Protein AF-A0A651E9I0-F1 (afdb_monomer_lite)

Radius of gyration: 27.24 Å; chains: 1; bounding box: 56×34×89 Å

Secondary structure (DSSP, 8-state):
---THHHHHHHHHHHHHHHHHHHHHHHHHHHHHHHHT-HHHHHHHHHHHHHHHHHHHHT-HHHHHHHHHHHHHHHHHHHHHHHHHHHHHHHHHHHHHHHHHHHHHHHHS--B-TTS-B---PPPP-----

pLDDT: mean 81.78, std 15.3, range [46.28, 97.19]

Sequence (130 aa):
MPDARTGGDARASDAASRLADDILEALDLERALALDGAFEALGDLAAARDRQVESLLALGLGAARRLGPRLDAIREAAARNMALMQAALDGAAAGRRRVREIATARESLTGYDAAGAPRIHAAPAAGRRA

Structure (mmCIF, N/CA/C/O backbone):
data_AF-A0A651E9I0-F1
#
_entry.id   AF-A0A651E9I0-F1
#
loop_
_atom_site.group_PDB
_atom_site.id
_atom_site.type_symbol
_atom_site.label_atom_id
_atom_site.label_alt_id
_atom_site.label_comp_id
_atom_site.label_asym_id
_atom_site.label_entity_id
_atom_site.label_seq_id
_atom_site.pdbx_PDB_ins_code
_atom_site.Cartn_x
_atom_site.Cartn_y
_atom_site.Cartn_z
_atom_site.occupancy
_atom_site.B_iso_or_equiv
_atom_site.auth_seq_id
_atom_site.auth_comp_id
_atom_site.auth_asym_id
_atom_site.auth_atom_id
_atom_site.pdbx_PDB_model_num
ATOM 1 N N . MET A 1 1 ? -27.326 0.682 40.668 1.00 50.19 1 MET A N 1
ATOM 2 C CA . MET A 1 1 ? -27.756 0.745 39.256 1.00 50.19 1 MET A CA 1
ATOM 3 C C . MET A 1 1 ? -26.499 0.802 38.401 1.00 50.19 1 MET A C 1
ATOM 5 O O . MET A 1 1 ? -25.892 1.864 38.356 1.00 50.19 1 MET A O 1
ATOM 9 N N . PRO A 1 2 ? -26.020 -0.327 37.851 1.00 50.12 2 PRO A N 1
ATOM 10 C CA . PRO A 1 2 ? -24.872 -0.328 36.952 1.00 50.12 2 PRO A CA 1
ATOM 11 C C . PRO A 1 2 ? -25.291 0.295 35.616 1.00 50.12 2 PRO A C 1
ATOM 13 O O . PRO A 1 2 ? -26.323 -0.064 35.053 1.00 50.12 2 PRO A O 1
ATOM 16 N N . ASP A 1 3 ? -24.509 1.267 35.165 1.00 51.97 3 ASP A N 1
ATOM 17 C CA . ASP A 1 3 ? -24.787 2.119 34.014 1.00 51.97 3 ASP A CA 1
ATOM 18 C C . ASP A 1 3 ? -24.648 1.320 32.702 1.00 51.97 3 ASP A C 1
ATOM 20 O O . ASP A 1 3 ? -23.595 0.750 32.413 1.00 51.97 3 ASP A O 1
ATOM 24 N N . ALA A 1 4 ? -25.710 1.246 31.895 1.00 58.62 4 ALA A N 1
ATOM 25 C CA . ALA A 1 4 ? -25.736 0.479 30.642 1.00 58.62 4 ALA A CA 1
ATOM 26 C C . ALA A 1 4 ? -24.792 1.048 29.558 1.00 58.62 4 ALA A C 1
ATOM 28 O O . ALA A 1 4 ? -24.522 0.390 28.553 1.00 58.62 4 ALA A O 1
ATOM 29 N N . ARG A 1 5 ? -24.264 2.263 29.764 1.00 57.91 5 ARG A N 1
ATOM 30 C CA . ARG A 1 5 ? -23.379 2.963 28.822 1.00 57.91 5 ARG A CA 1
ATOM 31 C C . ARG A 1 5 ? -21.973 2.364 28.745 1.00 57.91 5 ARG A C 1
ATOM 33 O O . ARG A 1 5 ? -21.380 2.349 27.672 1.00 57.91 5 ARG A O 1
ATOM 40 N N . THR A 1 6 ? -21.463 1.782 29.829 1.00 61.62 6 THR A N 1
ATOM 41 C CA . THR A 1 6 ? -20.077 1.281 29.894 1.00 61.62 6 THR A CA 1
ATOM 42 C C . THR A 1 6 ? -19.831 0.063 28.995 1.00 61.62 6 THR A C 1
ATOM 44 O O . THR A 1 6 ? -18.715 -0.147 28.526 1.00 61.62 6 THR A O 1
ATOM 47 N N . GLY A 1 7 ? -20.867 -0.739 28.720 1.00 62.53 7 GLY A N 1
ATOM 48 C CA . GLY A 1 7 ? -20.760 -1.922 27.856 1.00 62.53 7 GLY A CA 1
ATOM 49 C C . GLY A 1 7 ? -20.753 -1.611 26.353 1.00 62.53 7 GLY A C 1
ATOM 50 O O . GLY A 1 7 ? -20.168 -2.370 25.579 1.00 62.53 7 GLY A O 1
ATOM 51 N N . GLY A 1 8 ? -21.375 -0.502 25.936 1.00 69.62 8 GLY A N 1
ATOM 52 C CA . GLY A 1 8 ? -21.400 -0.064 24.535 1.00 69.62 8 GLY A CA 1
ATOM 53 C C . GLY A 1 8 ? -20.032 0.429 24.062 1.00 69.62 8 GLY A C 1
ATOM 54 O O . GLY A 1 8 ? -19.540 -0.004 23.020 1.00 69.62 8 GLY A O 1
ATOM 55 N N . ASP A 1 9 ? -19.373 1.240 24.890 1.00 73.88 9 ASP A N 1
ATOM 56 C CA . ASP A 1 9 ? -18.061 1.816 24.583 1.00 73.88 9 ASP A CA 1
ATOM 57 C C . ASP A 1 9 ? -16.948 0.762 24.502 1.00 73.88 9 ASP A C 1
ATOM 59 O O . ASP A 1 9 ? -16.015 0.901 23.709 1.00 73.88 9 ASP A O 1
ATOM 63 N N . ALA A 1 10 ? -17.040 -0.309 25.298 1.00 76.94 10 ALA A N 1
ATOM 64 C CA . ALA A 1 10 ? -16.073 -1.406 25.266 1.00 76.94 10 ALA A CA 1
ATOM 65 C C . ALA A 1 10 ? -16.145 -2.186 23.941 1.00 76.94 10 ALA A C 1
ATOM 67 O O . ALA A 1 10 ? -15.128 -2.381 23.282 1.00 76.94 10 ALA A O 1
ATOM 68 N N . ARG A 1 11 ? -17.354 -2.548 23.490 1.00 79.19 11 ARG A N 1
ATOM 69 C CA . ARG A 1 11 ? -17.548 -3.274 22.221 1.00 79.19 11 ARG A CA 1
ATOM 70 C C . ARG A 1 11 ? -17.141 -2.447 21.004 1.00 79.19 11 ARG A C 1
ATOM 72 O O . ARG A 1 11 ? -16.549 -2.993 20.076 1.00 79.19 11 ARG A O 1
ATOM 79 N N . ALA A 1 12 ? -17.441 -1.147 21.015 1.00 79.69 12 ALA A N 1
ATOM 80 C CA . ALA A 1 12 ? -17.007 -0.230 19.965 1.00 79.69 12 ALA A CA 1
ATOM 81 C C . ALA A 1 12 ? -15.473 -0.113 19.925 1.00 79.69 12 ALA A C 1
ATOM 83 O O . ALA A 1 12 ? -14.883 -0.157 18.850 1.00 79.69 12 ALA A O 1
ATOM 84 N N . SER A 1 13 ? -14.820 -0.044 21.091 1.00 81.44 13 SER A N 1
ATOM 85 C CA . SER A 1 13 ? -13.356 -0.017 21.198 1.00 81.44 13 SER A CA 1
ATOM 86 C C . SER A 1 13 ? -12.698 -1.305 20.684 1.00 81.44 13 SER A C 1
ATOM 88 O O . SER A 1 13 ? -11.675 -1.233 20.002 1.00 81.44 13 SER A O 1
ATOM 90 N N . ASP A 1 14 ? -13.277 -2.472 20.973 1.00 87.56 14 ASP A N 1
ATOM 91 C CA . ASP A 1 14 ? -12.774 -3.759 20.476 1.00 87.56 14 ASP A CA 1
ATOM 92 C C . ASP A 1 14 ? -12.940 -3.886 18.958 1.00 87.56 14 ASP A C 1
ATOM 94 O O . ASP A 1 14 ? -12.030 -4.338 18.265 1.00 87.56 14 ASP A O 1
ATOM 98 N N . ALA A 1 15 ? -14.091 -3.465 18.423 1.00 88.44 15 ALA A N 1
ATOM 99 C CA . ALA A 1 15 ? -14.330 -3.444 16.982 1.00 88.44 15 ALA A CA 1
ATOM 100 C C . ALA A 1 15 ? -13.349 -2.511 16.258 1.00 88.44 15 ALA A C 1
ATOM 102 O O . ALA A 1 15 ? -12.785 -2.891 15.237 1.00 88.44 15 ALA A O 1
ATOM 103 N N . ALA A 1 16 ? -13.094 -1.330 16.824 1.00 89.62 16 ALA A N 1
ATOM 104 C CA . ALA A 1 16 ? -12.146 -0.375 16.268 1.00 89.62 16 ALA A CA 1
ATOM 105 C C . ALA A 1 16 ? -10.698 -0.891 16.323 1.00 89.62 16 ALA A C 1
ATOM 107 O O . ALA A 1 16 ? -9.916 -0.635 15.412 1.00 89.62 16 ALA A O 1
ATOM 108 N N . SER A 1 17 ? -10.346 -1.643 17.371 1.00 90.69 17 SER A N 1
ATOM 109 C CA . SER A 1 17 ? -9.015 -2.250 17.497 1.00 90.69 17 SER A CA 1
ATOM 110 C C . SER A 1 17 ? -8.802 -3.339 16.451 1.00 90.69 17 SER A C 1
ATOM 112 O O . SER A 1 17 ? -7.770 -3.329 15.793 1.00 90.69 17 SER A O 1
ATOM 114 N N . ARG A 1 18 ? -9.804 -4.202 16.231 1.00 91.62 18 ARG A N 1
ATOM 115 C CA . ARG A 1 18 ? -9.767 -5.200 15.152 1.00 91.62 18 ARG A CA 1
ATOM 116 C C . ARG A 1 18 ? -9.627 -4.551 13.779 1.00 91.62 18 ARG A C 1
ATOM 118 O O . ARG A 1 18 ? -8.727 -4.914 13.046 1.00 91.62 18 ARG A O 1
ATOM 125 N N . LEU A 1 19 ? -10.433 -3.531 13.475 1.00 92.62 19 LEU A N 1
ATOM 126 C CA . LEU A 1 19 ? -10.318 -2.806 12.204 1.00 92.62 19 LEU A CA 1
ATOM 127 C C . LEU A 1 19 ? -8.932 -2.187 12.001 1.00 92.62 19 LEU A C 1
ATOM 129 O O . LEU A 1 19 ? -8.407 -2.211 10.895 1.00 92.62 19 LEU A O 1
ATOM 133 N N . ALA A 1 20 ? -8.339 -1.620 13.051 1.00 92.94 20 ALA A N 1
ATOM 134 C CA . ALA A 1 20 ? -6.997 -1.061 12.965 1.00 92.94 20 ALA A CA 1
ATOM 135 C C . ALA A 1 20 ? -5.932 -2.144 12.719 1.00 92.94 20 ALA A C 1
ATOM 137 O O . ALA A 1 20 ? -5.018 -1.918 11.929 1.00 92.94 20 ALA A O 1
ATOM 138 N N . ASP A 1 21 ? -6.065 -3.307 13.359 1.00 94.38 21 ASP A N 1
ATOM 139 C CA . ASP A 1 21 ? -5.177 -4.451 13.138 1.00 94.38 21 ASP A CA 1
ATOM 140 C C . ASP A 1 21 ? -5.347 -5.003 11.702 1.00 94.38 21 ASP A C 1
ATOM 142 O O . ASP A 1 21 ? -4.350 -5.219 11.014 1.00 94.38 21 ASP A O 1
ATOM 146 N N . ASP A 1 22 ? -6.581 -5.095 11.192 1.00 95.31 22 ASP A N 1
ATOM 147 C CA . ASP A 1 22 ? -6.866 -5.519 9.813 1.00 95.31 22 ASP A CA 1
ATOM 148 C C . ASP A 1 22 ? -6.275 -4.543 8.771 1.00 95.31 22 ASP A C 1
ATOM 150 O O . ASP A 1 22 ? -5.773 -4.960 7.727 1.00 95.31 22 ASP A O 1
ATOM 154 N N . ILE A 1 23 ? -6.312 -3.229 9.040 1.00 95.81 23 ILE A N 1
ATOM 155 C CA . ILE A 1 23 ? -5.696 -2.212 8.169 1.00 95.81 23 ILE A CA 1
ATOM 156 C C . ILE A 1 23 ? -4.173 -2.369 8.150 1.00 95.81 23 ILE A C 1
ATOM 158 O O . ILE A 1 23 ? -3.554 -2.227 7.095 1.00 95.81 23 ILE A O 1
ATOM 162 N N . LEU A 1 24 ? -3.554 -2.644 9.301 1.00 96.50 24 LEU A N 1
ATOM 163 C CA . LEU A 1 24 ? -2.112 -2.886 9.375 1.00 96.50 24 LEU A CA 1
ATOM 164 C C . LEU A 1 24 ? -1.717 -4.124 8.566 1.00 96.50 24 LEU A C 1
ATOM 166 O O . LEU A 1 24 ? -0.761 -4.057 7.794 1.00 96.50 24 LEU A O 1
ATOM 170 N N . GLU A 1 25 ? -2.480 -5.211 8.678 1.00 96.88 25 GLU A N 1
ATOM 171 C CA . GLU A 1 25 ? -2.260 -6.423 7.886 1.00 96.88 25 GLU A CA 1
ATOM 172 C C . GLU A 1 25 ? -2.414 -6.153 6.381 1.00 96.88 25 GLU A C 1
ATOM 174 O O . GLU A 1 25 ? -1.565 -6.564 5.586 1.00 96.88 25 GLU A O 1
ATOM 179 N N . ALA A 1 26 ? -3.436 -5.387 5.982 1.00 96.38 26 ALA A N 1
ATOM 180 C CA . ALA A 1 26 ? -3.614 -4.975 4.592 1.00 96.38 26 ALA A CA 1
ATOM 181 C C . ALA A 1 26 ? -2.416 -4.159 4.074 1.00 96.38 26 ALA A C 1
ATOM 183 O O . ALA A 1 26 ? -1.951 -4.392 2.960 1.00 96.38 26 ALA A O 1
ATOM 184 N N . LEU A 1 27 ? -1.865 -3.244 4.879 1.00 96.94 27 LEU A N 1
ATOM 185 C CA . LEU A 1 27 ? -0.674 -2.468 4.514 1.00 96.94 27 LEU A CA 1
ATOM 186 C C . LEU A 1 27 ? 0.585 -3.342 4.403 1.00 96.94 27 LEU A C 1
ATOM 188 O O . LEU A 1 27 ? 1.416 -3.115 3.520 1.00 96.94 27 LEU A O 1
ATOM 192 N N . ASP A 1 28 ? 0.747 -4.352 5.254 1.00 96.50 28 ASP A N 1
ATOM 193 C CA . ASP A 1 28 ? 1.861 -5.295 5.128 1.00 96.50 28 ASP A CA 1
ATOM 194 C C . ASP A 1 28 ? 1.732 -6.170 3.874 1.00 96.50 28 ASP A C 1
ATOM 196 O O . ASP A 1 28 ? 2.730 -6.408 3.182 1.00 96.50 28 ASP A O 1
ATOM 200 N N . LEU A 1 29 ? 0.511 -6.580 3.525 1.00 96.19 29 LEU A N 1
ATOM 201 C CA . LEU A 1 29 ? 0.236 -7.295 2.283 1.00 96.19 29 LEU A CA 1
ATOM 202 C C . LEU A 1 29 ? 0.482 -6.409 1.053 1.00 96.19 29 LEU A C 1
ATOM 204 O O . LEU A 1 29 ? 1.111 -6.862 0.097 1.00 96.19 29 LEU A O 1
ATOM 208 N N . GLU A 1 30 ? 0.078 -5.136 1.086 1.00 95.94 30 GLU A N 1
ATOM 209 C CA . GLU A 1 30 ? 0.399 -4.170 0.026 1.00 95.94 30 GLU A CA 1
ATOM 210 C C . GLU A 1 30 ? 1.903 -4.072 -0.193 1.00 95.94 30 GLU A C 1
ATOM 212 O O . GLU A 1 30 ? 2.371 -4.092 -1.330 1.00 95.94 30 GLU A O 1
ATOM 217 N N . ARG A 1 31 ? 2.680 -4.009 0.891 1.00 95.12 31 ARG A N 1
ATOM 218 C CA . ARG A 1 31 ? 4.139 -3.970 0.803 1.00 95.12 31 ARG A CA 1
ATOM 219 C C . ARG A 1 31 ? 4.694 -5.229 0.144 1.00 95.12 31 ARG A C 1
ATOM 221 O O . ARG A 1 31 ? 5.587 -5.122 -0.693 1.00 95.12 31 ARG A O 1
ATOM 228 N N . ALA A 1 32 ? 4.189 -6.404 0.513 1.00 95.19 32 ALA A N 1
ATOM 229 C CA . ALA A 1 32 ? 4.620 -7.668 -0.076 1.00 95.19 32 ALA A CA 1
ATOM 230 C C . ALA A 1 32 ? 4.320 -7.718 -1.584 1.00 95.19 32 ALA A C 1
ATOM 232 O O . ALA A 1 32 ? 5.218 -8.002 -2.373 1.00 95.19 32 ALA A O 1
ATOM 233 N N . LEU A 1 33 ? 3.102 -7.348 -1.990 1.00 93.25 33 LEU A N 1
ATOM 234 C CA . LEU A 1 33 ? 2.696 -7.296 -3.398 1.00 93.25 33 LEU A CA 1
ATOM 235 C C . LEU A 1 33 ? 3.499 -6.263 -4.200 1.00 93.25 33 LEU A C 1
ATOM 237 O O . LEU A 1 33 ? 3.875 -6.522 -5.341 1.00 93.25 33 LEU A O 1
ATOM 241 N N . ALA A 1 34 ? 3.802 -5.109 -3.600 1.00 91.19 34 ALA A N 1
ATOM 242 C CA . ALA A 1 34 ? 4.638 -4.078 -4.211 1.00 91.19 34 ALA A CA 1
ATOM 243 C C . ALA A 1 34 ? 6.049 -4.588 -4.523 1.00 91.19 34 ALA A C 1
ATOM 245 O O . ALA A 1 34 ? 6.592 -4.307 -5.590 1.00 91.19 34 ALA A O 1
ATOM 246 N N . LEU A 1 35 ? 6.639 -5.331 -3.583 1.00 92.88 35 LEU A N 1
ATOM 247 C CA . LEU A 1 35 ? 7.970 -5.917 -3.732 1.00 92.88 35 LEU A CA 1
ATOM 248 C C . LEU A 1 35 ? 7.985 -7.069 -4.742 1.00 92.88 35 LEU A C 1
ATOM 250 O O . LEU A 1 35 ? 8.985 -7.241 -5.434 1.00 92.88 35 LEU A O 1
ATOM 254 N N . ASP A 1 36 ? 6.887 -7.816 -4.848 1.00 93.00 36 ASP A N 1
ATOM 255 C CA . ASP A 1 36 ? 6.713 -8.896 -5.828 1.00 93.00 36 ASP A CA 1
ATOM 256 C C . ASP A 1 36 ? 6.363 -8.377 -7.240 1.00 93.00 36 ASP A C 1
ATOM 258 O O . ASP A 1 36 ? 6.433 -9.104 -8.227 1.00 93.00 36 ASP A O 1
ATOM 262 N N . GLY A 1 37 ? 6.006 -7.093 -7.366 1.00 89.06 37 GLY A N 1
ATOM 263 C CA . GLY A 1 37 ? 5.580 -6.489 -8.632 1.00 89.06 37 GLY A CA 1
ATOM 264 C C . GLY A 1 37 ? 4.162 -6.884 -9.063 1.00 89.06 37 GLY A C 1
ATOM 265 O O . GLY A 1 37 ? 3.785 -6.664 -10.216 1.00 89.06 37 GLY A O 1
ATOM 266 N N . ALA A 1 38 ? 3.357 -7.431 -8.151 1.00 91.62 38 ALA A N 1
ATOM 267 C CA . ALA A 1 38 ? 1.981 -7.864 -8.384 1.00 91.62 38 ALA A CA 1
ATOM 268 C C . ALA A 1 38 ? 0.993 -6.677 -8.357 1.00 91.62 38 ALA A C 1
ATOM 270 O O . ALA A 1 38 ? 0.073 -6.615 -7.540 1.00 91.62 38 ALA A O 1
ATOM 271 N N . PHE A 1 39 ? 1.190 -5.702 -9.254 1.00 85.94 39 PHE A N 1
ATOM 272 C CA . PHE A 1 39 ? 0.457 -4.429 -9.225 1.00 85.94 39 PHE A CA 1
ATOM 273 C C . PHE A 1 39 ? -1.047 -4.548 -9.493 1.00 85.94 39 PHE A C 1
ATOM 275 O O . PHE A 1 39 ? -1.807 -3.696 -9.041 1.00 85.94 39 PHE A O 1
ATOM 282 N N . GLU A 1 40 ? -1.493 -5.592 -10.191 1.00 88.00 40 GLU A N 1
ATOM 283 C CA . GLU A 1 40 ? -2.924 -5.831 -10.422 1.00 88.00 40 GLU A CA 1
ATOM 284 C C . GLU A 1 40 ? -3.655 -6.130 -9.103 1.00 88.00 40 GLU A C 1
ATOM 286 O O . GLU A 1 40 ? -4.686 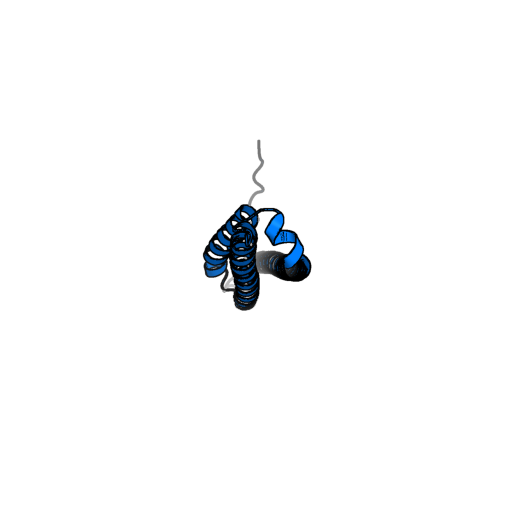-5.525 -8.817 1.00 88.00 40 GLU A O 1
ATOM 291 N N . ALA A 1 41 ? -3.065 -6.968 -8.244 1.00 89.75 41 ALA A N 1
ATOM 292 C CA . ALA A 1 41 ? -3.635 -7.334 -6.946 1.00 89.75 41 ALA A CA 1
ATOM 293 C C . ALA A 1 41 ? -3.667 -6.163 -5.942 1.00 89.75 41 ALA A C 1
ATOM 295 O O . ALA A 1 41 ? -4.480 -6.158 -5.016 1.00 89.75 41 ALA A O 1
ATOM 296 N N . LEU A 1 42 ? -2.818 -5.143 -6.128 1.00 89.44 42 LEU A N 1
ATOM 297 C CA . LEU A 1 42 ? -2.821 -3.939 -5.289 1.00 89.44 42 LEU A CA 1
ATOM 298 C C . LEU A 1 42 ? -4.096 -3.107 -5.450 1.00 89.44 42 LEU A C 1
ATOM 300 O O . LEU A 1 42 ? -4.507 -2.454 -4.494 1.00 89.44 42 LEU A O 1
ATOM 304 N N . GLY A 1 43 ? -4.714 -3.112 -6.636 1.00 88.69 43 GLY A N 1
ATOM 305 C CA . GLY A 1 43 ? -5.932 -2.339 -6.890 1.00 88.69 43 GLY A CA 1
ATOM 306 C C . GLY A 1 43 ? -7.103 -2.813 -6.029 1.00 88.69 43 GLY A C 1
ATOM 307 O O . GLY A 1 43 ? -7.752 -2.010 -5.356 1.00 88.69 43 GLY A O 1
ATOM 308 N N . ASP A 1 44 ? -7.319 -4.128 -5.993 1.00 90.62 44 ASP A N 1
ATOM 309 C CA . ASP A 1 44 ? -8.379 -4.745 -5.190 1.00 90.62 44 ASP A CA 1
ATOM 310 C C . ASP A 1 44 ? -8.126 -4.570 -3.686 1.00 90.62 44 ASP A C 1
ATOM 312 O O . ASP A 1 44 ? -9.050 -4.274 -2.919 1.00 90.62 44 ASP A O 1
ATOM 316 N N . LEU A 1 45 ? -6.863 -4.702 -3.267 1.00 93.19 45 LEU A N 1
ATOM 317 C CA . LEU A 1 45 ? -6.460 -4.541 -1.873 1.00 93.19 45 LEU A CA 1
ATOM 318 C C . LEU A 1 45 ? -6.645 -3.099 -1.383 1.00 93.19 45 LEU A C 1
ATOM 320 O O . LEU A 1 45 ? -7.198 -2.892 -0.302 1.00 93.19 45 LEU A O 1
ATOM 324 N N . ALA A 1 46 ? -6.281 -2.107 -2.200 1.00 90.06 46 ALA A N 1
ATOM 325 C CA . ALA A 1 46 ? -6.481 -0.697 -1.877 1.00 90.06 46 ALA A CA 1
ATOM 326 C C . ALA A 1 46 ? -7.968 -0.376 -1.656 1.00 90.06 46 ALA A C 1
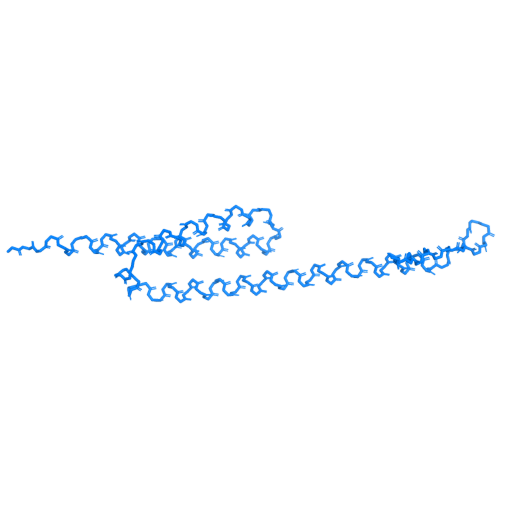ATOM 328 O O . ALA A 1 46 ? -8.324 0.251 -0.660 1.00 90.06 46 ALA A O 1
ATOM 329 N N . ALA A 1 47 ? -8.855 -0.880 -2.522 1.00 91.25 47 ALA A N 1
ATOM 330 C CA . ALA A 1 47 ? -10.296 -0.688 -2.367 1.00 91.25 47 ALA A CA 1
ATOM 331 C C . ALA A 1 47 ? -10.849 -1.351 -1.090 1.00 91.25 47 ALA A C 1
ATOM 333 O O . ALA A 1 47 ? -11.767 -0.827 -0.453 1.00 91.25 47 ALA A O 1
ATOM 334 N N . ALA A 1 48 ? -10.313 -2.511 -0.694 1.00 91.69 48 ALA A N 1
ATOM 335 C CA . ALA A 1 48 ? -10.683 -3.164 0.559 1.00 91.69 48 ALA A CA 1
ATOM 336 C C . ALA A 1 48 ? -10.221 -2.362 1.785 1.00 91.69 48 ALA A C 1
ATOM 338 O O . ALA A 1 48 ? -11.037 -2.103 2.673 1.00 91.69 48 ALA A O 1
ATOM 339 N N . ARG A 1 49 ? -8.963 -1.909 1.785 1.00 93.81 49 ARG A N 1
ATOM 340 C CA . ARG A 1 49 ? -8.383 -1.061 2.831 1.00 93.81 49 ARG A CA 1
ATOM 341 C C . ARG A 1 49 ? -9.161 0.243 2.996 1.00 93.81 49 ARG A C 1
ATOM 343 O O . ARG A 1 49 ? -9.483 0.620 4.119 1.00 93.81 49 ARG A O 1
ATOM 350 N N . ASP A 1 50 ? -9.533 0.903 1.902 1.00 93.25 50 ASP A N 1
ATOM 351 C CA . ASP A 1 50 ? -10.281 2.165 1.959 1.00 93.25 50 ASP A CA 1
ATOM 352 C C . ASP A 1 50 ? -11.644 1.979 2.651 1.00 93.25 50 ASP A C 1
ATOM 354 O O . ASP A 1 50 ? -12.025 2.780 3.503 1.00 93.25 50 ASP A O 1
ATOM 358 N N . ARG A 1 51 ? -12.340 0.858 2.404 1.00 93.94 51 ARG A N 1
ATOM 359 C CA . ARG A 1 51 ? -13.578 0.518 3.134 1.00 93.94 51 ARG A CA 1
ATOM 360 C C . ARG A 1 51 ? -13.348 0.294 4.630 1.00 93.94 51 ARG A C 1
ATOM 362 O O . ARG A 1 51 ? -14.214 0.644 5.435 1.00 93.94 51 ARG A O 1
ATOM 369 N N . GLN A 1 52 ? -12.218 -0.294 5.016 1.00 92.25 52 GLN A N 1
ATOM 370 C CA . GLN A 1 52 ? -11.868 -0.495 6.427 1.00 92.25 52 GLN A CA 1
ATOM 371 C C . GLN A 1 52 ? -11.557 0.837 7.114 1.00 92.25 52 GLN A C 1
ATOM 373 O O . GLN A 1 52 ? -12.012 1.060 8.235 1.00 92.25 52 GLN A O 1
ATOM 378 N N . VAL A 1 53 ? -10.854 1.745 6.431 1.00 91.06 53 VAL A N 1
ATOM 379 C CA . VAL A 1 53 ? -10.581 3.102 6.926 1.00 91.06 53 VAL A CA 1
ATOM 380 C C . VAL A 1 53 ? -11.884 3.877 7.119 1.00 91.06 53 VAL A C 1
ATOM 382 O O . VAL A 1 53 ? -12.103 4.423 8.197 1.00 91.06 53 VAL A O 1
ATOM 385 N N . GLU A 1 54 ? -12.787 3.862 6.139 1.00 92.62 54 GLU A N 1
ATOM 386 C CA . GLU A 1 54 ? -14.112 4.487 6.266 1.00 92.62 54 GLU A CA 1
ATOM 387 C C . GLU A 1 54 ? -14.915 3.893 7.435 1.00 92.62 54 GLU A C 1
ATOM 389 O O . GLU A 1 54 ? -15.508 4.617 8.238 1.00 92.62 54 GLU A O 1
ATOM 394 N N . SER A 1 55 ? -14.869 2.567 7.601 1.00 91.25 55 SER A N 1
ATOM 395 C CA . SER A 1 55 ? -15.515 1.883 8.729 1.00 91.25 55 SER A CA 1
ATOM 396 C C . SER A 1 55 ? -14.917 2.304 10.074 1.00 91.25 55 SER A C 1
ATOM 398 O O . SER A 1 55 ? -15.651 2.498 11.042 1.00 91.25 55 SER A O 1
ATOM 400 N N . LEU A 1 56 ? -13.595 2.486 10.141 1.00 88.62 56 LEU A N 1
ATOM 401 C CA . LEU A 1 56 ? -12.902 2.955 11.337 1.00 88.62 56 LEU A CA 1
ATOM 402 C C . LEU A 1 56 ? -13.283 4.404 11.676 1.00 88.62 56 LEU A C 1
ATOM 404 O O . LEU A 1 56 ? -13.514 4.718 12.844 1.00 88.62 56 LEU A O 1
ATOM 408 N N . LEU A 1 57 ? -13.400 5.273 10.668 1.00 87.31 57 LEU A N 1
ATOM 409 C CA . LEU A 1 57 ? -13.832 6.665 10.833 1.00 87.31 57 LEU A CA 1
ATOM 410 C C . LEU A 1 57 ? -15.286 6.758 11.321 1.00 87.31 57 LEU A C 1
ATOM 412 O O . LEU A 1 57 ? -15.594 7.582 12.187 1.00 87.31 57 LEU A O 1
ATOM 416 N N . ALA A 1 58 ? -16.163 5.874 10.838 1.00 89.19 58 ALA A N 1
ATOM 417 C CA . ALA A 1 58 ? -17.569 5.821 11.235 1.00 89.19 58 ALA A CA 1
ATOM 418 C C . ALA A 1 58 ? -17.787 5.443 12.716 1.00 89.19 58 ALA A C 1
ATOM 420 O O . ALA A 1 58 ? -18.819 5.794 13.289 1.00 89.19 58 ALA A O 1
ATOM 421 N N . LEU A 1 59 ? -16.820 4.780 13.368 1.00 83.31 59 LEU A N 1
ATOM 422 C CA . LEU A 1 59 ? -16.886 4.441 14.800 1.00 83.31 59 LEU A CA 1
ATOM 423 C C . LEU A 1 59 ? -16.700 5.657 15.732 1.00 83.31 59 LEU A C 1
ATOM 425 O O . LEU A 1 59 ? -16.977 5.565 16.930 1.00 83.31 59 LEU A O 1
ATOM 429 N N . GLY A 1 60 ? -16.284 6.807 15.193 1.00 75.75 60 GLY A N 1
ATOM 430 C CA . GLY A 1 60 ? -16.260 8.088 15.895 1.00 75.75 60 GLY A CA 1
ATOM 431 C C . GLY A 1 60 ? -15.100 8.296 16.882 1.00 75.75 60 GLY A C 1
ATOM 432 O O . GLY A 1 60 ? -14.284 7.421 17.175 1.00 75.75 60 GLY A O 1
ATOM 433 N N . LEU A 1 61 ? -15.031 9.515 17.431 1.00 67.19 61 LEU A N 1
ATOM 434 C CA . LEU A 1 61 ? -13.897 10.019 18.228 1.00 67.19 61 LEU A CA 1
ATOM 435 C C . LEU A 1 61 ? -13.686 9.297 19.575 1.00 67.19 61 LEU A C 1
ATOM 437 O O . LEU A 1 61 ? -12.592 9.356 20.139 1.00 67.19 61 LEU A O 1
ATOM 441 N N . GLY A 1 62 ? -14.708 8.612 20.099 1.00 67.88 62 GLY A N 1
ATOM 442 C CA . GLY A 1 62 ? -14.629 7.880 21.369 1.00 67.88 62 GLY A CA 1
ATOM 443 C C . GLY A 1 62 ? -13.687 6.672 21.316 1.00 67.88 62 GLY A C 1
ATOM 444 O O . GLY A 1 62 ? -12.964 6.410 22.280 1.00 67.88 62 GLY A O 1
ATOM 445 N N . ALA A 1 63 ? -13.628 5.983 20.173 1.00 69.19 63 ALA A N 1
ATOM 446 C CA . ALA A 1 63 ? -12.695 4.880 19.942 1.00 69.19 63 ALA A CA 1
ATOM 447 C C . ALA A 1 63 ? -11.266 5.380 19.646 1.00 69.19 63 ALA A C 1
ATOM 449 O O . ALA A 1 63 ? -10.288 4.759 20.064 1.00 69.19 63 ALA A O 1
ATOM 450 N N . ALA A 1 64 ? -11.136 6.549 19.008 1.00 64.62 64 ALA A N 1
ATOM 451 C CA . ALA A 1 64 ? -9.864 7.098 18.535 1.00 64.62 64 ALA A CA 1
ATOM 452 C C . ALA A 1 64 ? -8.821 7.327 19.646 1.00 64.62 64 ALA A C 1
ATOM 454 O O . ALA A 1 64 ? -7.631 7.100 19.433 1.00 64.62 64 ALA A O 1
ATOM 455 N N . ARG A 1 65 ? -9.239 7.710 20.864 1.00 70.94 65 ARG A N 1
ATOM 456 C CA . ARG A 1 65 ? -8.302 7.968 21.979 1.00 70.94 65 ARG A CA 1
ATOM 457 C C . ARG A 1 65 ? -7.504 6.737 22.408 1.00 70.94 65 ARG A C 1
ATOM 459 O O . ARG A 1 65 ? -6.361 6.877 22.829 1.00 70.94 65 ARG A O 1
ATOM 466 N N . ARG A 1 66 ? -8.099 5.545 22.313 1.00 76.88 66 ARG A N 1
ATOM 467 C CA . ARG A 1 66 ? -7.441 4.272 22.659 1.00 76.88 66 ARG A CA 1
ATOM 468 C C . ARG A 1 66 ? -6.654 3.674 21.493 1.00 76.88 66 ARG A C 1
ATOM 470 O O . ARG A 1 66 ? -5.838 2.784 21.706 1.00 76.88 66 ARG A O 1
ATOM 477 N N . LEU A 1 67 ? -6.861 4.195 20.286 1.00 84.38 67 LEU A N 1
ATOM 478 C CA . LEU A 1 67 ? -6.191 3.745 19.072 1.00 84.38 67 LEU A CA 1
ATOM 479 C C . LEU A 1 67 ? -4.922 4.527 18.735 1.00 84.38 67 LEU A C 1
ATOM 481 O O . LEU A 1 67 ? -4.264 4.147 17.778 1.00 84.38 67 LEU A O 1
ATOM 485 N N . GLY A 1 68 ? -4.550 5.564 19.494 1.00 86.44 68 GLY A N 1
ATOM 486 C CA . GLY A 1 68 ? -3.399 6.434 19.194 1.00 86.44 68 GLY A CA 1
ATOM 487 C C . GLY A 1 68 ? -2.158 5.690 18.671 1.00 86.44 68 GLY A C 1
ATOM 488 O O . GLY A 1 68 ? -1.779 5.922 17.525 1.00 86.44 68 GLY A O 1
ATOM 489 N N . PRO A 1 69 ? -1.606 4.712 19.420 1.00 89.75 69 PRO A N 1
ATOM 490 C CA . PRO A 1 69 ? -0.444 3.945 18.964 1.00 89.75 69 PRO A CA 1
ATOM 491 C C . PRO A 1 69 ? -0.668 3.176 17.652 1.00 89.75 69 PRO A C 1
ATOM 493 O O . PRO A 1 69 ? 0.237 3.076 16.830 1.00 89.75 69 PRO A O 1
ATOM 496 N N . ARG A 1 70 ? -1.876 2.641 17.430 1.00 91.50 70 ARG A N 1
ATOM 497 C CA . ARG A 1 70 ? -2.223 1.927 16.191 1.00 91.50 70 ARG A CA 1
ATOM 498 C C . ARG A 1 70 ? -2.382 2.881 15.014 1.00 91.50 70 ARG A C 1
ATOM 500 O O . ARG A 1 70 ? -1.941 2.562 13.921 1.00 91.50 70 ARG A O 1
ATOM 507 N N . LEU A 1 71 ? -2.974 4.054 15.227 1.00 90.56 71 LEU A N 1
ATOM 508 C CA . LEU A 1 71 ? -3.097 5.082 14.192 1.00 90.56 71 LEU A CA 1
ATOM 509 C C . LEU A 1 71 ? -1.723 5.610 13.768 1.00 90.56 71 LEU A C 1
ATOM 511 O O . LEU A 1 71 ? -1.489 5.809 12.577 1.00 90.56 71 LEU A O 1
ATOM 515 N N . ASP A 1 72 ? -0.804 5.782 14.721 1.00 92.88 72 ASP A N 1
ATOM 516 C CA . ASP A 1 72 ? 0.586 6.117 14.417 1.00 92.88 72 ASP A CA 1
ATOM 517 C C . ASP A 1 72 ? 1.259 5.001 13.602 1.00 92.88 72 ASP A C 1
ATOM 519 O O . ASP A 1 72 ? 1.865 5.289 12.570 1.00 92.88 72 ASP A O 1
ATOM 523 N N . ALA A 1 73 ? 1.072 3.733 13.985 1.00 94.62 73 ALA A N 1
ATOM 524 C CA . ALA A 1 73 ? 1.591 2.592 13.230 1.00 94.62 73 ALA A CA 1
ATOM 525 C C . ALA A 1 73 ? 1.019 2.515 11.801 1.00 94.62 73 ALA A C 1
ATOM 527 O O . ALA A 1 73 ? 1.775 2.302 10.851 1.00 94.62 73 ALA A O 1
ATOM 528 N N . ILE A 1 74 ? -0.289 2.748 11.627 1.00 94.75 74 ILE A N 1
ATOM 529 C CA . ILE A 1 74 ? -0.954 2.805 10.314 1.00 94.75 74 ILE A CA 1
ATOM 530 C C . ILE A 1 74 ? -0.347 3.928 9.472 1.00 94.75 74 ILE A C 1
ATOM 532 O O . ILE A 1 74 ? 0.003 3.709 8.312 1.00 94.75 74 ILE A O 1
ATOM 536 N N . ARG A 1 75 ? -0.166 5.123 10.052 1.00 94.88 75 ARG A N 1
ATOM 537 C CA . ARG A 1 75 ? 0.443 6.267 9.360 1.00 94.88 75 ARG A CA 1
ATOM 538 C C . ARG A 1 75 ? 1.861 5.947 8.896 1.00 94.88 75 ARG A C 1
ATOM 540 O O . ARG A 1 75 ? 2.214 6.250 7.758 1.00 94.88 75 ARG A O 1
ATOM 547 N N . GLU A 1 76 ? 2.676 5.346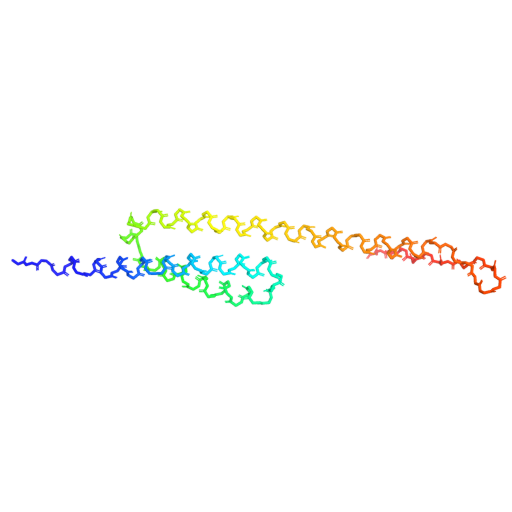 9.756 1.00 97.19 76 GLU A N 1
ATOM 548 C CA . GLU A 1 76 ? 4.044 4.965 9.408 1.00 97.19 76 GLU A CA 1
ATOM 549 C C . GLU A 1 76 ? 4.087 3.884 8.324 1.00 97.19 76 GLU A C 1
ATOM 551 O O . GLU A 1 76 ? 4.877 3.991 7.385 1.00 97.19 76 GLU A O 1
ATOM 556 N N . ALA A 1 77 ? 3.234 2.861 8.418 1.00 95.38 77 ALA A N 1
ATOM 557 C CA . ALA A 1 77 ? 3.135 1.806 7.414 1.00 95.38 77 ALA A CA 1
ATOM 558 C C . ALA A 1 77 ? 2.705 2.358 6.048 1.00 95.38 77 ALA A C 1
ATOM 560 O O . ALA A 1 77 ? 3.372 2.101 5.044 1.00 95.38 77 ALA A O 1
ATOM 561 N N . ALA A 1 78 ? 1.678 3.208 6.018 1.00 94.88 78 ALA A N 1
ATOM 562 C CA . ALA A 1 78 ? 1.233 3.880 4.803 1.00 94.88 78 ALA A CA 1
ATOM 563 C C . ALA A 1 78 ? 2.336 4.764 4.194 1.00 94.88 78 ALA A C 1
ATOM 565 O O . ALA A 1 78 ? 2.567 4.722 2.986 1.00 94.88 78 ALA A O 1
ATOM 566 N N . ALA A 1 79 ? 3.072 5.520 5.018 1.00 96.25 79 ALA A N 1
ATOM 567 C CA . ALA A 1 79 ? 4.176 6.356 4.549 1.00 96.25 79 ALA A CA 1
ATOM 568 C C . ALA A 1 79 ? 5.309 5.529 3.917 1.00 96.25 79 ALA A C 1
ATOM 570 O O . ALA A 1 79 ? 5.826 5.900 2.860 1.00 96.25 79 ALA A O 1
ATOM 571 N N . ARG A 1 80 ? 5.667 4.385 4.521 1.00 95.88 80 ARG A N 1
ATOM 572 C CA . ARG A 1 80 ? 6.660 3.458 3.952 1.00 95.88 80 ARG A CA 1
ATOM 573 C C . ARG A 1 80 ? 6.208 2.908 2.602 1.00 95.88 80 ARG A C 1
ATOM 575 O O . ARG A 1 80 ? 6.991 2.918 1.654 1.00 95.88 80 ARG A O 1
ATOM 582 N N . ASN A 1 81 ? 4.955 2.472 2.500 1.00 94.56 81 ASN A N 1
ATOM 583 C CA . ASN A 1 81 ? 4.414 1.932 1.255 1.00 94.56 81 ASN A CA 1
ATOM 584 C C . ASN A 1 81 ? 4.353 2.999 0.158 1.00 94.56 81 ASN A C 1
ATOM 586 O O . ASN A 1 81 ? 4.750 2.734 -0.972 1.00 94.56 81 ASN A O 1
ATOM 590 N N . MET A 1 82 ? 3.943 4.225 0.486 1.00 93.94 82 MET A N 1
ATOM 591 C CA . MET A 1 82 ? 3.931 5.339 -0.464 1.00 93.94 82 MET A CA 1
ATOM 592 C C . MET A 1 82 ? 5.336 5.649 -0.998 1.00 93.94 82 MET A C 1
ATOM 594 O O . MET A 1 82 ? 5.509 5.818 -2.205 1.00 93.94 82 MET A O 1
ATOM 598 N N . ALA A 1 83 ? 6.349 5.669 -0.127 1.00 94.75 83 ALA A N 1
ATOM 599 C CA . ALA A 1 83 ? 7.737 5.861 -0.544 1.00 94.75 83 ALA A CA 1
ATOM 600 C C . ALA A 1 83 ? 8.223 4.730 -1.471 1.00 94.75 83 ALA A C 1
ATOM 602 O O . ALA A 1 83 ? 8.886 4.997 -2.474 1.00 94.75 83 ALA A O 1
ATOM 603 N N . LEU A 1 84 ? 7.853 3.480 -1.173 1.00 93.94 84 LEU A N 1
ATOM 604 C CA . LEU A 1 84 ? 8.171 2.323 -2.010 1.00 93.94 84 LEU A CA 1
ATOM 605 C C . LEU A 1 84 ? 7.520 2.427 -3.397 1.00 93.94 84 LEU A C 1
ATOM 607 O O . LEU A 1 84 ? 8.199 2.250 -4.408 1.00 93.94 84 LEU A O 1
ATOM 611 N N . MET A 1 85 ? 6.228 2.761 -3.454 1.00 91.88 85 MET A N 1
ATOM 612 C CA . MET A 1 85 ? 5.502 2.936 -4.717 1.00 91.88 85 MET A CA 1
ATOM 613 C C . MET A 1 85 ? 6.100 4.057 -5.558 1.00 91.88 85 MET A C 1
ATOM 615 O O . MET A 1 85 ? 6.291 3.893 -6.762 1.00 91.88 85 MET A O 1
ATOM 619 N N . GLN A 1 86 ? 6.452 5.177 -4.927 1.00 93.88 86 GLN A N 1
ATOM 620 C CA . GLN A 1 86 ? 7.088 6.291 -5.619 1.00 93.88 86 GLN A CA 1
ATOM 621 C C . GLN A 1 86 ? 8.429 5.869 -6.234 1.00 93.88 86 GLN A C 1
ATOM 623 O O . GLN A 1 86 ? 8.661 6.097 -7.422 1.00 93.88 86 GLN A O 1
ATOM 628 N N . ALA A 1 87 ? 9.272 5.171 -5.469 1.00 93.00 87 ALA A N 1
ATOM 629 C CA . ALA A 1 87 ? 10.543 4.655 -5.968 1.00 93.00 87 ALA A CA 1
ATOM 630 C C . ALA A 1 87 ? 10.356 3.667 -7.137 1.00 93.00 87 ALA A C 1
ATOM 632 O O . ALA A 1 87 ? 11.099 3.721 -8.120 1.00 93.00 87 ALA A O 1
ATOM 633 N N . ALA A 1 88 ? 9.341 2.798 -7.069 1.00 90.44 88 ALA A N 1
ATOM 634 C CA . ALA A 1 88 ? 9.013 1.867 -8.147 1.00 90.44 88 ALA A CA 1
ATOM 635 C C . ALA A 1 88 ? 8.588 2.600 -9.435 1.00 90.44 88 ALA A C 1
ATOM 637 O O . ALA A 1 88 ? 9.054 2.263 -10.528 1.00 90.44 88 ALA A O 1
ATOM 638 N N . LEU A 1 89 ? 7.756 3.641 -9.319 1.00 91.06 89 LEU A N 1
ATOM 639 C CA . LEU A 1 89 ? 7.327 4.469 -10.451 1.00 91.06 89 LEU A CA 1
ATOM 640 C C . LEU A 1 89 ? 8.497 5.220 -11.097 1.00 91.06 89 LEU A C 1
ATOM 642 O O . LEU A 1 89 ? 8.608 5.250 -12.330 1.00 91.06 89 LEU A O 1
ATOM 646 N N . ASP A 1 90 ? 9.391 5.780 -10.283 1.00 93.19 90 ASP A N 1
ATOM 647 C CA . ASP A 1 90 ? 10.580 6.489 -10.755 1.00 93.19 90 ASP A CA 1
ATOM 648 C C . ASP A 1 90 ? 11.539 5.541 -11.487 1.00 93.19 90 ASP A C 1
ATOM 650 O O . ASP A 1 90 ? 12.025 5.858 -12.583 1.00 93.19 90 ASP A O 1
ATOM 654 N N . GLY A 1 91 ? 11.740 4.338 -10.940 1.00 91.94 91 GLY A N 1
ATOM 655 C CA . GLY A 1 91 ? 12.505 3.266 -11.572 1.00 91.94 91 GLY A CA 1
ATOM 656 C C . GLY A 1 91 ? 11.910 2.839 -12.916 1.00 91.94 91 GLY A C 1
ATOM 657 O O . GLY A 1 91 ? 12.622 2.784 -13.922 1.00 91.94 91 GLY A O 1
ATOM 658 N N . ALA A 1 92 ? 10.593 2.626 -12.980 1.00 89.06 92 ALA A N 1
ATOM 659 C CA . ALA A 1 92 ? 9.900 2.285 -14.222 1.00 89.06 92 ALA A CA 1
ATOM 660 C C . ALA A 1 92 ? 10.026 3.399 -15.276 1.00 89.06 92 ALA A C 1
ATOM 662 O O . ALA A 1 92 ? 10.264 3.132 -16.458 1.00 89.06 92 ALA A O 1
ATOM 663 N N . ALA A 1 93 ? 9.911 4.666 -14.869 1.00 92.00 93 ALA A N 1
ATOM 664 C CA . ALA A 1 93 ? 10.102 5.802 -15.764 1.00 92.00 93 ALA A CA 1
ATOM 665 C C . ALA A 1 93 ? 11.540 5.877 -16.304 1.00 92.00 93 ALA A C 1
ATOM 667 O O . ALA A 1 93 ? 11.727 6.113 -17.502 1.00 92.00 93 ALA A O 1
ATOM 668 N N . ALA A 1 94 ? 12.543 5.641 -15.455 1.00 93.12 94 ALA A N 1
ATOM 669 C CA . ALA A 1 94 ? 13.945 5.582 -15.859 1.00 93.12 94 ALA A CA 1
ATOM 670 C C . ALA A 1 94 ? 14.215 4.423 -16.830 1.00 93.12 94 ALA A C 1
ATOM 672 O O . ALA A 1 94 ? 14.827 4.638 -17.877 1.00 93.12 94 ALA A O 1
ATOM 673 N N . GLY A 1 95 ? 13.682 3.231 -16.551 1.00 91.88 95 GLY A N 1
ATOM 674 C CA . GLY A 1 95 ? 13.775 2.075 -17.443 1.00 91.88 95 GLY A CA 1
ATOM 675 C C . GLY A 1 95 ? 13.173 2.358 -18.821 1.00 91.88 95 GLY A C 1
ATOM 676 O O . GLY A 1 95 ? 13.821 2.128 -19.842 1.00 91.88 95 GLY A O 1
ATOM 677 N N . ARG A 1 96 ? 11.978 2.964 -18.873 1.00 92.81 96 ARG A N 1
ATOM 678 C CA . ARG A 1 96 ? 11.351 3.379 -20.142 1.00 92.81 96 ARG A CA 1
ATOM 679 C C . ARG A 1 96 ? 12.203 4.382 -20.918 1.00 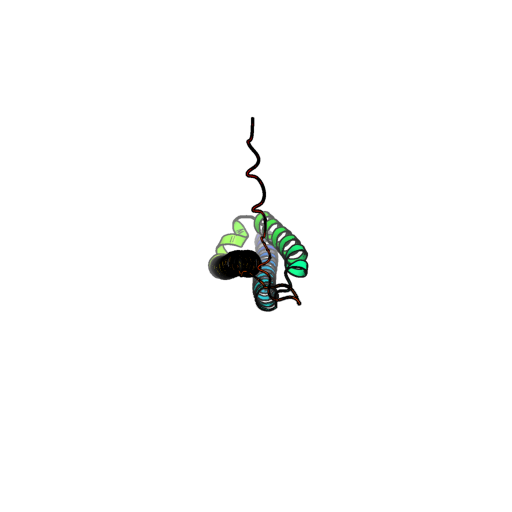92.81 96 ARG A C 1
ATOM 681 O O . ARG A 1 96 ? 12.311 4.255 -22.137 1.00 92.81 96 ARG A O 1
ATOM 688 N N . ARG A 1 97 ? 12.804 5.371 -20.243 1.00 92.88 97 ARG A N 1
ATOM 689 C CA . ARG A 1 97 ? 13.739 6.313 -20.888 1.00 92.88 97 ARG A CA 1
ATOM 690 C C . ARG A 1 97 ? 14.928 5.569 -21.485 1.00 92.88 97 ARG A C 1
ATOM 692 O O . ARG A 1 97 ? 15.228 5.767 -22.657 1.00 92.88 97 ARG A O 1
ATOM 699 N N . ARG A 1 98 ? 15.520 4.640 -20.733 1.00 91.88 98 ARG A N 1
ATOM 700 C CA . ARG A 1 98 ? 16.675 3.872 -21.198 1.00 91.88 98 ARG A CA 1
ATOM 701 C C . ARG A 1 98 ? 16.361 2.999 -22.412 1.00 91.88 98 ARG A C 1
ATOM 703 O O . ARG A 1 98 ? 17.145 2.958 -23.353 1.00 91.88 98 ARG A O 1
ATOM 710 N N . VAL A 1 99 ? 15.203 2.340 -22.429 1.00 92.25 99 VAL A N 1
ATOM 711 C CA . VAL A 1 99 ? 14.750 1.553 -23.590 1.00 92.25 99 VAL A CA 1
ATOM 712 C C . VAL A 1 99 ? 14.580 2.441 -24.824 1.00 92.25 99 VAL A C 1
ATOM 714 O O . VAL A 1 99 ? 15.004 2.054 -25.911 1.00 92.25 99 VAL A O 1
ATOM 717 N N . ARG A 1 100 ? 14.016 3.646 -24.667 1.00 91.44 100 ARG A N 1
ATOM 718 C CA . ARG A 1 100 ? 13.893 4.614 -25.770 1.00 91.44 100 ARG A CA 1
ATOM 719 C C . ARG A 1 100 ? 15.252 5.072 -26.285 1.00 91.44 100 ARG A C 1
ATOM 721 O O . ARG A 1 100 ? 15.458 5.063 -27.489 1.00 91.44 100 ARG A O 1
ATOM 728 N N . GLU A 1 101 ? 16.184 5.407 -25.395 1.00 89.19 101 GLU A N 1
ATOM 729 C CA . GLU A 1 101 ? 17.554 5.774 -25.779 1.00 89.19 101 GLU A CA 1
ATOM 730 C C . GLU A 1 101 ? 18.241 4.658 -26.567 1.00 89.19 101 GLU A C 1
ATOM 732 O O . GLU A 1 101 ? 18.887 4.928 -27.574 1.00 89.19 101 GLU A O 1
ATOM 737 N N . ILE A 1 102 ? 18.077 3.400 -26.146 1.00 88.88 102 ILE A N 1
ATOM 738 C CA . ILE A 1 102 ? 18.625 2.242 -26.864 1.00 88.88 102 ILE A CA 1
ATOM 739 C C . ILE A 1 102 ? 17.966 2.094 -28.239 1.00 88.88 102 ILE A C 1
ATOM 741 O O . ILE A 1 102 ? 18.666 1.824 -29.213 1.00 88.88 102 ILE A O 1
ATOM 745 N N . ALA A 1 103 ? 16.647 2.274 -28.342 1.00 84.38 103 ALA A N 1
ATOM 746 C CA . ALA A 1 103 ? 15.940 2.221 -29.620 1.00 84.38 103 ALA A CA 1
ATOM 747 C C . ALA A 1 103 ? 16.440 3.313 -30.580 1.00 84.38 103 ALA A C 1
ATOM 749 O O . ALA A 1 103 ? 16.848 3.000 -31.695 1.00 84.38 103 ALA A O 1
ATOM 750 N N . THR A 1 104 ? 16.539 4.560 -30.114 1.00 83.88 104 THR A N 1
ATOM 751 C CA . THR A 1 104 ? 17.099 5.673 -30.894 1.00 83.88 104 THR A CA 1
ATOM 752 C C . THR A 1 104 ? 18.559 5.428 -31.269 1.00 83.88 104 THR A C 1
ATOM 754 O O . THR A 1 104 ? 18.943 5.662 -32.410 1.00 83.88 104 THR A O 1
ATOM 757 N N . ALA A 1 105 ? 19.382 4.907 -30.354 1.00 82.38 105 ALA A N 1
ATOM 758 C CA . ALA A 1 105 ? 20.771 4.570 -30.651 1.00 82.38 105 ALA A CA 1
ATOM 759 C C . ALA A 1 105 ? 20.868 3.487 -31.737 1.00 82.38 105 ALA A C 1
ATOM 761 O O . ALA A 1 105 ? 21.671 3.622 -32.657 1.00 82.38 105 ALA A O 1
ATOM 762 N N . ARG A 1 106 ? 20.015 2.452 -31.682 1.00 75.25 106 ARG A N 1
ATOM 763 C CA . ARG A 1 106 ? 19.908 1.415 -32.724 1.00 75.25 106 ARG A CA 1
ATOM 764 C C . ARG A 1 106 ? 19.470 1.983 -34.072 1.00 75.25 106 ARG A C 1
ATOM 766 O O . ARG A 1 106 ? 19.957 1.509 -35.087 1.00 75.25 106 ARG A O 1
ATOM 773 N N . GLU A 1 107 ? 18.584 2.972 -34.081 1.00 71.38 107 GLU A N 1
ATOM 774 C CA . GLU A 1 107 ? 18.151 3.673 -35.298 1.00 71.38 107 GLU A CA 1
ATOM 775 C C . GLU A 1 107 ? 19.231 4.623 -35.844 1.00 71.38 107 GLU A C 1
ATOM 777 O O . GLU A 1 107 ? 19.323 4.826 -37.051 1.00 71.38 107 GLU A O 1
ATOM 782 N N . SER A 1 108 ? 20.071 5.190 -34.973 1.00 68.19 108 SER A N 1
ATOM 783 C CA . SER A 1 108 ? 21.184 6.072 -35.359 1.00 68.19 108 SER A CA 1
ATOM 784 C C . SER A 1 108 ? 22.469 5.330 -35.734 1.00 68.19 108 SER A C 1
ATOM 786 O O . SER A 1 108 ? 23.335 5.898 -36.401 1.00 68.19 108 SER A O 1
ATOM 788 N N . LEU A 1 109 ? 22.612 4.071 -35.304 1.00 64.88 109 LEU A N 1
ATOM 789 C CA . LEU A 1 109 ? 23.722 3.212 -35.693 1.00 64.88 109 LEU A CA 1
ATOM 790 C C . LEU A 1 109 ? 23.554 2.883 -37.173 1.00 64.88 109 LEU A C 1
ATOM 792 O O . LEU A 1 109 ? 22.701 2.095 -37.574 1.00 64.88 109 LEU A O 1
ATOM 796 N N . THR A 1 110 ? 24.384 3.534 -37.977 1.00 58.19 110 THR A N 1
ATOM 797 C CA . THR A 1 110 ? 24.482 3.392 -39.425 1.00 58.19 110 THR A CA 1
ATOM 798 C C . THR A 1 110 ? 24.828 1.939 -39.743 1.00 58.19 110 THR A C 1
ATOM 800 O O . THR A 1 110 ? 25.980 1.519 -39.673 1.00 58.19 110 THR A O 1
ATOM 803 N N . GLY A 1 111 ? 23.810 1.128 -40.019 1.00 63.62 111 GLY A N 1
ATOM 804 C CA . GLY A 1 111 ? 24.012 -0.231 -40.497 1.00 63.62 111 GLY A CA 1
ATOM 805 C C . GLY A 1 111 ? 24.432 -0.187 -41.957 1.00 63.62 111 GLY A C 1
ATOM 806 O O . GLY A 1 111 ? 23.821 0.526 -42.747 1.00 63.62 111 GLY A O 1
ATOM 807 N N . TYR A 1 112 ? 25.442 -0.957 -42.334 1.00 62.31 112 TYR A N 1
ATOM 808 C CA . TYR A 1 112 ? 25.665 -1.258 -43.741 1.00 62.31 112 TYR A CA 1
ATOM 809 C C . TYR A 1 112 ? 24.690 -2.368 -44.165 1.00 62.31 112 TYR A C 1
ATOM 811 O O . TYR A 1 112 ? 24.365 -3.250 -43.365 1.00 62.31 112 TYR A O 1
ATOM 819 N N . ASP A 1 113 ? 24.155 -2.313 -45.381 1.00 63.38 113 ASP A N 1
ATOM 820 C CA . ASP A 1 113 ? 23.407 -3.438 -45.942 1.00 63.38 113 ASP A CA 1
ATOM 821 C C . ASP A 1 113 ? 24.340 -4.631 -46.249 1.00 63.38 113 ASP A C 1
ATOM 823 O O . ASP A 1 113 ? 25.555 -4.564 -46.056 1.00 63.38 1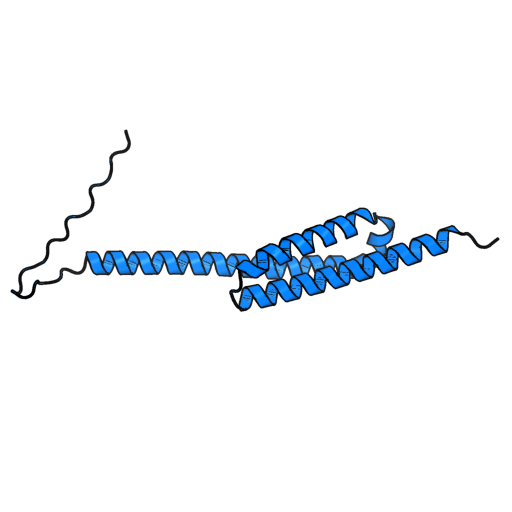13 ASP A O 1
ATOM 827 N N . ALA A 1 114 ? 23.785 -5.751 -46.723 1.00 59.94 114 ALA A N 1
ATOM 828 C CA . ALA A 1 114 ? 24.580 -6.931 -47.084 1.00 59.94 114 ALA A CA 1
ATOM 829 C C . ALA A 1 114 ? 25.595 -6.669 -48.221 1.00 59.94 114 ALA A C 1
ATOM 831 O O . ALA A 1 114 ? 26.474 -7.496 -48.447 1.00 59.94 114 ALA A O 1
ATOM 832 N N . ALA A 1 115 ? 25.485 -5.532 -48.919 1.00 71.62 115 ALA A N 1
ATOM 833 C CA . ALA A 1 115 ? 26.408 -5.073 -49.951 1.00 71.62 115 ALA A CA 1
ATOM 834 C C . ALA A 1 115 ? 27.446 -4.058 -49.423 1.00 71.62 115 ALA A C 1
ATOM 836 O O . ALA A 1 115 ? 28.283 -3.589 -50.192 1.00 71.62 115 ALA A O 1
ATOM 837 N N . GLY A 1 116 ? 27.430 -3.730 -48.124 1.00 60.44 116 GLY A N 1
ATOM 838 C CA . GLY A 1 116 ? 28.368 -2.788 -47.516 1.00 60.44 116 GLY A CA 1
ATOM 839 C C . GLY A 1 116 ? 28.004 -1.314 -47.724 1.00 60.44 116 GLY A C 1
ATOM 840 O O . GLY A 1 116 ? 28.856 -0.457 -47.502 1.00 60.44 116 GLY A O 1
ATOM 841 N N . ALA A 1 117 ? 26.775 -0.989 -48.142 1.00 65.94 117 ALA A N 1
ATOM 842 C CA . ALA A 1 117 ? 26.332 0.391 -48.340 1.00 65.94 117 ALA A CA 1
ATOM 843 C C . ALA A 1 117 ? 25.643 0.953 -47.082 1.00 65.94 117 ALA A C 1
ATOM 845 O O . ALA A 1 117 ? 24.851 0.245 -46.454 1.00 65.94 117 ALA A O 1
ATOM 846 N N . PRO A 1 118 ? 25.914 2.211 -46.683 1.00 65.81 118 PRO A N 1
ATOM 847 C CA . PRO A 1 118 ? 25.330 2.796 -45.480 1.00 65.81 118 PRO A CA 1
ATOM 848 C C . PRO A 1 118 ? 23.808 2.934 -45.624 1.00 65.81 118 PRO A C 1
ATOM 850 O O . PRO A 1 118 ? 23.311 3.604 -46.531 1.00 65.81 118 PRO A O 1
ATOM 853 N N . ARG A 1 119 ? 23.050 2.331 -44.704 1.00 66.50 119 ARG A N 1
ATOM 854 C CA . ARG A 1 119 ? 21.605 2.542 -44.589 1.00 66.50 119 ARG A CA 1
ATOM 855 C C . ARG A 1 119 ? 21.348 3.939 -44.049 1.00 66.50 119 ARG A C 1
ATOM 857 O O . ARG A 1 119 ? 21.671 4.254 -42.905 1.00 66.50 119 ARG A O 1
ATOM 864 N N . ILE A 1 120 ? 20.738 4.773 -44.882 1.00 59.88 120 ILE A N 1
ATOM 865 C CA . ILE A 1 120 ? 20.290 6.107 -44.493 1.00 59.88 120 ILE A CA 1
ATOM 866 C C . ILE A 1 120 ? 18.927 5.958 -43.813 1.00 59.88 120 ILE A C 1
ATOM 868 O O . ILE A 1 120 ? 17.914 5.728 -44.471 1.00 59.88 120 ILE A O 1
ATOM 872 N N . HIS A 1 121 ? 18.897 6.085 -42.488 1.00 58.16 121 HIS A N 1
ATOM 873 C CA . HIS A 1 121 ? 17.648 6.239 -41.748 1.00 58.16 121 HIS A CA 1
ATOM 874 C C . HIS A 1 121 ? 17.184 7.695 -41.886 1.00 58.16 121 HIS A C 1
ATOM 876 O O . HIS A 1 121 ? 17.790 8.607 -41.326 1.00 58.16 121 HIS A O 1
ATOM 882 N N . ALA A 1 122 ? 16.137 7.937 -42.679 1.00 52.72 122 ALA A N 1
ATOM 883 C CA . ALA A 1 122 ? 15.516 9.255 -42.765 1.00 52.72 122 ALA A CA 1
ATOM 884 C C . ALA A 1 122 ? 14.853 9.589 -41.417 1.00 52.72 122 ALA A C 1
ATOM 886 O O . ALA A 1 122 ? 13.986 8.850 -40.950 1.00 52.72 122 ALA A O 1
ATOM 887 N N . ALA A 1 123 ? 15.273 10.687 -40.785 1.00 47.81 123 ALA A N 1
ATOM 888 C CA . ALA A 1 123 ? 14.691 11.151 -39.530 1.00 47.81 123 ALA A CA 1
ATOM 889 C C . ALA A 1 123 ? 13.178 11.417 -39.694 1.00 47.81 123 ALA A C 1
ATOM 891 O O . ALA A 1 123 ? 12.773 11.986 -40.714 1.00 47.81 123 ALA A O 1
ATOM 892 N N . PRO A 1 124 ? 12.327 11.050 -38.716 1.00 46.28 124 PRO A N 1
ATOM 893 C CA . PRO A 1 124 ? 10.900 11.328 -38.802 1.00 46.28 124 PRO A CA 1
ATOM 894 C C . PRO A 1 124 ? 10.664 12.842 -38.776 1.00 46.28 124 PRO A C 1
ATOM 896 O O . PRO A 1 124 ? 11.174 13.558 -37.911 1.00 46.28 124 PRO A O 1
ATOM 899 N N . ALA A 1 125 ? 9.899 13.333 -39.754 1.00 51.56 125 ALA A N 1
ATOM 900 C CA . ALA A 1 125 ? 9.573 14.743 -39.901 1.00 51.56 125 ALA A CA 1
ATOM 901 C C . ALA A 1 125 ? 8.906 15.27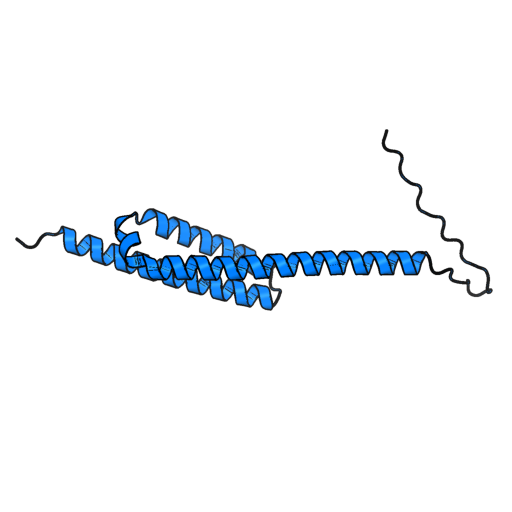6 -38.626 1.00 51.56 125 ALA A C 1
ATOM 903 O O . ALA A 1 125 ? 7.859 14.784 -38.202 1.00 51.56 125 ALA A O 1
ATOM 904 N N . ALA A 1 126 ? 9.509 16.305 -38.027 1.00 50.88 126 ALA A N 1
ATOM 905 C CA . ALA A 1 126 ? 8.915 17.048 -36.928 1.00 50.88 126 ALA A CA 1
ATOM 906 C C . ALA A 1 126 ? 7.561 17.618 -37.383 1.00 50.88 126 ALA A C 1
ATOM 908 O O . ALA A 1 126 ? 7.497 18.536 -38.204 1.00 50.88 126 ALA A O 1
ATOM 909 N N . GLY A 1 127 ? 6.472 17.041 -36.872 1.00 46.91 127 GLY A N 1
ATOM 910 C CA . GLY A 1 127 ? 5.119 17.524 -37.104 1.00 46.91 127 GLY A CA 1
ATOM 911 C C . GLY A 1 127 ? 4.975 18.950 -36.581 1.00 46.91 127 GLY A C 1
ATOM 912 O O . GLY A 1 127 ? 4.964 19.181 -35.373 1.00 46.91 127 GLY A O 1
ATOM 913 N N . ARG A 1 128 ? 4.865 19.910 -37.504 1.00 46.66 128 ARG A N 1
ATOM 914 C CA . ARG A 1 128 ? 4.423 21.278 -37.222 1.00 46.66 128 ARG A CA 1
ATOM 915 C C . ARG A 1 128 ? 2.992 21.212 -36.685 1.00 46.66 128 ARG A C 1
ATOM 917 O O . ARG A 1 128 ? 2.082 20.855 -37.426 1.00 46.66 128 ARG A O 1
ATOM 924 N N . ARG A 1 129 ? 2.802 21.550 -35.409 1.00 47.22 129 ARG A N 1
ATOM 925 C CA . ARG A 1 129 ? 1.485 21.930 -34.885 1.00 47.22 129 ARG A CA 1
ATOM 926 C C . ARG A 1 129 ? 1.158 23.328 -35.416 1.00 47.22 129 ARG A C 1
ATOM 928 O O . ARG A 1 129 ? 1.942 24.248 -35.188 1.00 47.22 129 ARG A O 1
ATOM 935 N N . ALA A 1 130 ? 0.057 23.426 -36.154 1.00 50.38 130 ALA A N 1
ATOM 936 C CA . ALA A 1 130 ? -0.661 24.662 -36.450 1.00 50.38 130 ALA A CA 1
ATOM 937 C C . ALA A 1 130 ? -1.854 24.769 -35.495 1.00 50.38 130 ALA A C 1
ATOM 939 O O . ALA A 1 130 ? -2.351 23.692 -35.083 1.00 50.38 130 ALA A O 1
#

Foldseek 3Di:
DPDPVVVVLVVLLVLLVVLLVVLLVLLVVLVVCLVVVVVVVNVVSVVVSVVSVVVNVVSDDSNVVVCVVSVVSSVVSVVVSVVSVVVVVVVVVVVVVVVVVVVVVVLVPQDQDPVRHTDDRDDPDDDDDD